Protein AF-A0A8D8QSN5-F1 (afdb_monomer_lite)

Structure (mmCIF, N/CA/C/O backbone):
data_AF-A0A8D8QSN5-F1
#
_entry.id   AF-A0A8D8QSN5-F1
#
loop_
_atom_site.group_PDB
_atom_site.id
_atom_site.type_symbol
_atom_site.label_atom_id
_atom_site.label_alt_id
_atom_site.label_comp_id
_atom_site.label_asym_id
_atom_site.label_entity_id
_atom_site.label_seq_id
_atom_site.pdbx_PDB_ins_code
_atom_site.Cartn_x
_atom_site.Cartn_y
_atom_site.Cartn_z
_atom_site.occupancy
_atom_site.B_iso_or_equiv
_atom_site.auth_seq_id
_atom_site.auth_comp_id
_atom_site.auth_asym_id
_atom_site.auth_atom_id
_atom_site.pdbx_PDB_model_num
ATOM 1 N N . PHE A 1 1 ? -29.481 0.792 16.961 1.00 46.22 1 PHE A N 1
ATOM 2 C CA . PHE A 1 1 ? -28.567 0.957 18.115 1.00 46.22 1 PHE A CA 1
ATOM 3 C C . PHE A 1 1 ? -29.242 1.660 19.301 1.00 46.22 1 PHE A C 1
ATOM 5 O O . PHE A 1 1 ? -29.186 1.136 20.403 1.00 46.22 1 PHE A O 1
ATOM 12 N N . LEU A 1 2 ? -29.967 2.770 19.092 1.00 39.56 2 LEU A N 1
ATOM 13 C CA . LEU A 1 2 ? -30.655 3.512 20.170 1.00 39.56 2 LEU A CA 1
ATOM 14 C C . LEU A 1 2 ? -31.895 2.819 20.779 1.00 39.56 2 LEU A C 1
ATOM 16 O O . LEU A 1 2 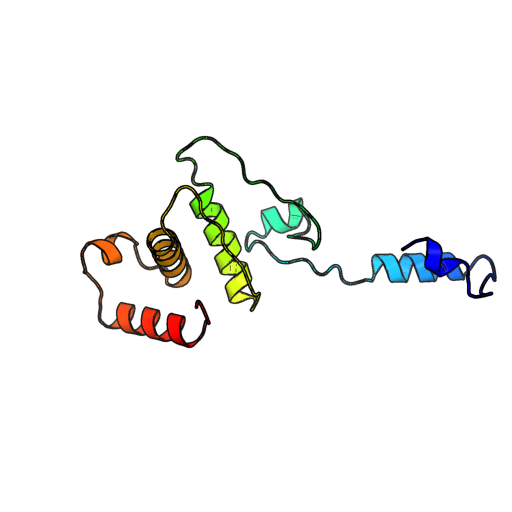? -32.282 3.139 21.898 1.00 39.56 2 LEU A O 1
ATOM 20 N N . GLN A 1 3 ? -32.510 1.850 20.092 1.00 43.72 3 GLN A N 1
ATOM 21 C CA . GLN A 1 3 ? -33.724 1.182 20.594 1.00 43.72 3 GLN A CA 1
ATOM 22 C C . GLN A 1 3 ? -33.460 0.105 21.665 1.00 43.72 3 GLN A C 1
ATOM 24 O O . GLN A 1 3 ? -34.351 -0.183 22.459 1.00 43.72 3 GLN A O 1
ATOM 29 N N . ASN A 1 4 ? -32.233 -0.419 21.775 1.00 37.31 4 ASN A N 1
ATOM 30 C CA . ASN A 1 4 ? -31.893 -1.461 22.759 1.00 37.31 4 ASN A CA 1
ATOM 31 C C . ASN A 1 4 ? -31.593 -0.917 24.168 1.00 37.31 4 ASN A C 1
ATOM 33 O O . ASN A 1 4 ? -31.439 -1.699 25.100 1.00 37.31 4 ASN A O 1
ATOM 37 N N . PHE A 1 5 ? -31.538 0.406 24.350 1.00 48.44 5 PHE A N 1
ATOM 38 C CA . PHE A 1 5 ? -31.253 1.025 25.650 1.00 48.44 5 PHE A CA 1
ATOM 39 C C . PHE A 1 5 ? -32.488 1.205 26.543 1.00 48.44 5 PHE A C 1
ATOM 41 O O . PHE A 1 5 ? -32.343 1.436 27.739 1.00 48.44 5 PHE A O 1
ATOM 48 N N . LYS A 1 6 ? -33.709 1.082 26.002 1.00 43.78 6 LYS A N 1
ATOM 49 C CA . LYS A 1 6 ? -34.943 1.336 26.768 1.00 43.78 6 LYS A CA 1
ATOM 50 C C . LYS A 1 6 ? -35.385 0.188 27.686 1.00 43.78 6 LYS A C 1
ATOM 52 O O . LYS A 1 6 ? -36.315 0.391 28.455 1.00 43.78 6 LYS A O 1
ATOM 57 N N . LYS A 1 7 ? -34.765 -1.000 27.619 1.00 44.72 7 LYS A N 1
ATOM 58 C CA . LYS A 1 7 ? -35.315 -2.207 28.269 1.00 44.72 7 LYS A CA 1
ATOM 59 C C . LYS A 1 7 ? -34.740 -2.564 29.645 1.00 44.72 7 LYS A C 1
ATOM 61 O O . LYS A 1 7 ? -35.302 -3.436 30.292 1.00 44.72 7 LYS A O 1
ATOM 66 N N . ASN A 1 8 ? -33.701 -1.881 30.130 1.00 39.81 8 ASN A N 1
ATOM 67 C CA . ASN A 1 8 ? -33.116 -2.183 31.441 1.00 39.81 8 ASN A CA 1
ATOM 68 C C . ASN A 1 8 ? -33.209 -0.974 32.382 1.00 39.81 8 ASN A C 1
ATOM 70 O O . ASN A 1 8 ? -32.608 0.071 32.136 1.00 39.81 8 ASN A O 1
ATOM 74 N N . ASN A 1 9 ? -33.965 -1.150 33.468 1.00 46.75 9 ASN A N 1
ATOM 75 C CA . ASN A 1 9 ? -34.159 -0.219 34.583 1.00 46.75 9 ASN A CA 1
ATOM 76 C C . ASN A 1 9 ? -32.845 0.070 35.342 1.00 46.75 9 ASN A C 1
ATOM 78 O O . ASN A 1 9 ? -32.641 -0.411 36.452 1.00 46.75 9 ASN A O 1
ATOM 82 N N . VAL A 1 10 ? -31.950 0.871 34.760 1.00 51.53 10 VAL A N 1
ATOM 83 C CA . VAL A 1 10 ? -30.691 1.310 35.393 1.00 51.53 10 VAL A CA 1
ATOM 84 C C . VAL A 1 10 ? -30.572 2.834 35.293 1.00 51.53 10 VAL A C 1
ATOM 86 O O . VAL A 1 10 ? -29.683 3.373 34.641 1.00 51.53 10 VAL A O 1
ATOM 89 N N . PHE A 1 11 ? -31.503 3.561 35.914 1.00 49.00 11 PHE A N 1
ATOM 90 C CA . PHE A 1 11 ? -31.501 5.030 35.922 1.00 49.00 11 PHE A CA 1
ATOM 91 C C . PHE A 1 11 ? -31.309 5.594 37.338 1.00 49.00 11 PHE A C 1
ATOM 93 O O . PHE A 1 11 ? -32.228 6.162 37.917 1.00 49.00 11 PHE A O 1
ATOM 100 N N . ASN A 1 12 ? -30.078 5.500 37.859 1.00 52.06 12 ASN A N 1
ATOM 101 C CA . ASN A 1 12 ? -29.576 6.386 38.920 1.00 52.06 12 ASN A CA 1
ATOM 102 C C . ASN A 1 12 ? -28.665 7.465 38.296 1.00 52.06 12 ASN A C 1
ATOM 104 O O . ASN A 1 12 ? -27.786 7.178 37.485 1.00 52.06 12 ASN A O 1
ATOM 108 N N . LYS A 1 13 ? -28.950 8.737 38.602 1.00 58.75 13 LYS A N 1
ATOM 109 C CA . LYS A 1 13 ? -29.075 9.797 37.579 1.00 58.75 13 LYS A CA 1
ATOM 110 C C . LYS A 1 13 ? -27.893 10.778 37.407 1.00 58.75 13 LYS A C 1
ATOM 112 O O . LYS A 1 13 ? -28.074 11.756 36.691 1.00 58.75 13 LYS A O 1
ATOM 117 N N . LYS A 1 14 ? -26.694 10.574 37.984 1.00 52.44 14 LYS A N 1
ATOM 118 C CA . LYS A 1 14 ? -25.542 11.497 37.755 1.00 52.44 14 LYS A CA 1
ATOM 119 C C . LYS A 1 14 ? -24.156 10.855 37.580 1.00 52.44 14 LYS A C 1
ATOM 121 O O . LYS A 1 14 ? -23.423 11.315 36.710 1.00 52.44 14 LYS A O 1
ATOM 126 N N . GLN A 1 15 ? -23.799 9.797 38.316 1.00 52.91 15 GLN A N 1
ATOM 127 C CA . GLN A 1 15 ? -22.494 9.125 38.136 1.00 52.91 15 GLN A CA 1
ATOM 128 C C . GLN A 1 15 ? -22.376 8.409 36.775 1.00 52.91 15 GLN A C 1
ATOM 130 O O . GLN A 1 15 ? -21.341 8.469 36.120 1.00 52.91 15 GLN A O 1
ATOM 135 N N . ASN A 1 16 ? -23.474 7.813 36.303 1.00 66.19 16 ASN A N 1
ATOM 136 C CA . ASN A 1 16 ? -23.466 6.875 35.178 1.00 66.19 16 ASN A CA 1
ATOM 137 C C . ASN A 1 16 ? -23.118 7.522 33.820 1.00 66.19 16 ASN A C 1
ATOM 139 O O . ASN A 1 16 ? -22.567 6.867 32.945 1.00 66.19 16 ASN A O 1
ATOM 143 N N . TYR A 1 17 ? -23.386 8.821 33.631 1.00 72.31 17 TYR A N 1
ATOM 144 C CA . TYR A 1 17 ? -23.061 9.501 32.370 1.00 72.31 17 TYR A CA 1
ATOM 145 C C . TYR A 1 17 ? -21.560 9.695 32.179 1.00 72.31 17 TYR A C 1
ATOM 147 O O . TYR A 1 17 ? -21.089 9.576 31.054 1.00 72.31 17 TYR A O 1
ATOM 155 N N . LYS A 1 18 ? -20.803 9.965 33.254 1.00 75.31 18 LYS A N 1
ATOM 156 C CA . LYS A 1 18 ? -19.340 10.062 33.166 1.00 75.31 18 LYS A CA 1
ATOM 157 C C . LYS A 1 18 ? -18.733 8.712 32.831 1.00 75.31 18 LYS A C 1
ATOM 159 O O . LYS A 1 18 ? -17.885 8.664 31.955 1.00 75.31 18 LYS A O 1
ATOM 164 N N . ASP A 1 19 ? -19.218 7.638 33.442 1.00 73.31 19 ASP A N 1
ATOM 165 C CA . ASP A 1 19 ? -18.723 6.288 33.169 1.00 73.31 19 ASP A CA 1
ATOM 166 C C . ASP A 1 19 ? -19.116 5.813 31.767 1.00 73.31 19 ASP A C 1
ATOM 168 O O . ASP A 1 19 ? -18.300 5.217 31.071 1.00 73.31 19 ASP A O 1
ATOM 172 N N . LEU A 1 20 ? -20.328 6.134 31.300 1.00 72.88 20 LEU A N 1
ATOM 173 C CA . LEU A 1 20 ? -20.752 5.898 29.918 1.00 72.88 20 LEU A CA 1
ATOM 174 C C . LEU A 1 20 ? -19.899 6.684 28.929 1.00 72.88 20 LEU A C 1
ATOM 176 O O . LEU A 1 20 ? -19.375 6.087 27.995 1.00 72.88 20 LEU A O 1
ATOM 180 N N . LEU A 1 21 ? -19.728 7.993 29.135 1.00 77.12 21 LEU A N 1
ATOM 181 C CA . LEU A 1 21 ? -18.880 8.831 28.288 1.00 77.12 21 LEU A CA 1
ATOM 182 C C . LEU A 1 21 ? -17.444 8.321 28.303 1.00 77.12 21 LEU A C 1
ATOM 184 O O . LEU A 1 21 ? -16.861 8.138 27.245 1.00 77.12 21 LEU A O 1
ATOM 188 N N . PHE A 1 22 ? -16.899 8.004 29.475 1.00 76.25 22 PHE A N 1
ATOM 189 C CA . PHE A 1 22 ? -15.565 7.442 29.611 1.00 76.25 22 PHE A CA 1
ATOM 190 C C . PHE A 1 22 ? -15.455 6.125 28.850 1.00 76.25 22 PHE A C 1
ATOM 192 O O . PHE A 1 22 ? -14.505 5.956 28.103 1.00 76.25 22 PHE A O 1
ATOM 199 N N . LYS A 1 23 ? -16.445 5.231 28.930 1.00 70.88 23 LYS A N 1
ATOM 200 C CA . LYS A 1 23 ? -16.485 3.965 28.180 1.00 70.88 23 LYS A CA 1
ATOM 201 C C . LYS A 1 23 ? -16.666 4.164 26.672 1.00 70.88 23 LYS A C 1
ATOM 203 O O . LYS A 1 23 ? -16.163 3.356 25.901 1.00 70.88 23 LYS A O 1
ATOM 208 N N . PHE A 1 24 ? -17.361 5.217 26.247 1.00 71.75 24 PHE A N 1
ATOM 209 C CA . PHE A 1 24 ? -17.459 5.618 24.842 1.00 71.75 24 PHE A CA 1
ATOM 210 C C . PHE A 1 24 ? -16.131 6.192 24.325 1.00 71.75 24 PHE A C 1
ATOM 212 O O . PHE A 1 24 ? -15.705 5.810 23.245 1.00 71.75 24 PHE A O 1
ATOM 219 N N . PHE A 1 25 ? -15.443 7.030 25.106 1.00 68.69 25 PHE A N 1
ATOM 220 C CA . PHE A 1 25 ? -14.148 7.622 24.741 1.00 68.69 25 PHE A CA 1
ATOM 221 C C . PHE A 1 25 ? -12.960 6.658 24.901 1.00 68.69 25 PHE A C 1
ATOM 223 O O . PHE A 1 25 ? -11.953 6.809 24.220 1.00 68.69 25 PHE A O 1
ATOM 230 N N . THR A 1 26 ? -13.057 5.664 25.788 1.00 64.44 26 THR A N 1
ATOM 231 C CA . THR A 1 26 ? -12.026 4.626 25.992 1.00 64.44 26 THR A CA 1
ATOM 232 C C . THR A 1 26 ? -12.267 3.364 25.182 1.00 64.44 26 THR A C 1
ATOM 234 O O . THR A 1 26 ? -11.423 2.463 25.207 1.00 64.44 26 THR A O 1
ATOM 237 N N . GLN A 1 27 ? -13.368 3.278 24.425 1.00 61.78 27 GLN A N 1
ATOM 238 C CA . GLN A 1 27 ? -13.429 2.307 23.342 1.00 61.78 27 GLN A CA 1
ATOM 239 C C . GLN A 1 27 ? -12.246 2.604 22.429 1.00 61.78 27 GLN A C 1
ATOM 241 O O . GLN A 1 27 ? -12.218 3.629 21.760 1.00 61.78 27 GLN A O 1
ATOM 246 N N . LYS A 1 28 ? -11.248 1.713 22.451 1.00 56.38 28 LYS A N 1
ATOM 247 C CA . LYS A 1 28 ? -10.175 1.690 21.463 1.00 56.38 28 LYS A CA 1
ATOM 248 C C . LYS A 1 28 ? -10.854 1.707 20.104 1.00 56.38 28 LYS A C 1
ATOM 250 O O . LYS A 1 28 ? -11.404 0.689 19.678 1.00 56.38 28 LYS A O 1
ATOM 255 N N . GLU A 1 29 ? -10.864 2.865 19.458 1.00 61.28 29 GLU A N 1
ATOM 256 C CA . GLU A 1 29 ? -11.294 2.938 18.080 1.00 61.28 29 GLU A CA 1
ATOM 257 C C . GLU A 1 29 ? -10.379 1.999 17.303 1.00 61.28 29 GLU A C 1
ATOM 259 O O . GLU A 1 29 ? -9.153 2.106 17.344 1.00 61.28 29 GLU A O 1
ATOM 264 N N . ASN A 1 30 ? -10.974 1.000 16.657 1.00 73.75 30 ASN A N 1
ATOM 265 C CA . ASN A 1 30 ? -10.235 0.129 15.763 1.00 73.75 30 ASN A CA 1
ATOM 266 C C . ASN A 1 30 ? -9.947 0.936 14.493 1.00 73.75 30 ASN A C 1
ATOM 268 O O . ASN A 1 30 ? -10.731 0.894 13.542 1.00 73.75 30 ASN A O 1
ATOM 272 N N . PHE A 1 31 ? -8.856 1.700 14.513 1.00 86.19 31 PHE A N 1
ATOM 273 C CA . PHE A 1 31 ? -8.304 2.384 13.350 1.00 86.19 31 PHE A CA 1
ATOM 274 C C . PHE A 1 31 ? -7.125 1.595 12.777 1.00 86.19 31 PHE A C 1
ATOM 276 O O . PHE A 1 31 ? -6.490 0.785 13.460 1.00 86.19 31 PHE A O 1
ATOM 283 N N . PHE A 1 32 ? -6.842 1.817 11.499 1.00 91.38 32 PHE A N 1
ATOM 284 C CA . PHE A 1 32 ? -5.659 1.282 10.841 1.00 91.38 32 PHE A CA 1
ATOM 285 C C . PHE A 1 32 ? -4.723 2.411 10.435 1.00 91.38 32 PHE A C 1
ATOM 287 O O . PHE A 1 32 ? -5.170 3.446 9.951 1.00 91.38 32 PHE A O 1
ATOM 294 N N . ASN A 1 33 ? -3.421 2.203 10.590 1.00 92.44 33 ASN A N 1
ATOM 295 C CA . ASN A 1 33 ? -2.442 3.205 10.189 1.00 92.44 33 ASN A CA 1
ATOM 296 C C . ASN A 1 33 ? -2.268 3.192 8.670 1.00 92.44 33 ASN A C 1
ATOM 298 O O . ASN A 1 33 ? -2.198 2.132 8.044 1.00 92.44 33 ASN A O 1
ATOM 302 N N . THR A 1 34 ? -2.149 4.378 8.083 1.00 93.06 34 THR A N 1
ATOM 303 C CA . THR A 1 34 ? -1.841 4.564 6.660 1.00 93.06 34 THR A CA 1
ATOM 304 C C . THR A 1 34 ? -0.384 4.240 6.339 1.00 93.06 34 THR A C 1
ATOM 306 O O . THR A 1 34 ? -0.057 3.979 5.183 1.00 93.06 34 THR A O 1
ATOM 309 N N . GLY A 1 35 ? 0.485 4.260 7.358 1.00 92.06 35 GLY A N 1
ATOM 310 C CA . GLY A 1 35 ? 1.944 4.196 7.237 1.00 92.06 35 GLY A CA 1
ATOM 311 C C . GLY A 1 35 ? 2.593 5.553 6.962 1.00 92.06 35 GLY A C 1
ATOM 312 O O . GLY A 1 35 ? 3.813 5.642 6.863 1.00 92.06 35 GLY A O 1
ATOM 313 N N . TYR A 1 36 ? 1.795 6.622 6.904 1.00 94.62 36 TYR A N 1
ATOM 314 C CA . TYR A 1 36 ? 2.263 8.000 6.852 1.00 94.62 36 TYR A CA 1
ATOM 315 C C . TYR A 1 36 ? 1.893 8.688 8.163 1.00 94.62 36 TYR A C 1
ATOM 317 O O . TYR A 1 36 ? 0.762 9.127 8.343 1.00 94.62 36 TYR A O 1
ATOM 325 N N . LYS A 1 37 ? 2.857 8.824 9.082 1.00 93.88 37 LYS A N 1
ATOM 326 C CA . LYS A 1 37 ? 2.615 9.385 10.425 1.00 93.88 37 LYS A CA 1
ATOM 327 C C . LYS A 1 37 ? 1.949 10.765 10.390 1.00 93.88 37 LYS A C 1
ATOM 329 O O . LYS A 1 37 ? 1.078 11.054 11.200 1.00 93.88 37 LYS A O 1
ATOM 334 N N . THR A 1 38 ? 2.352 11.617 9.449 1.00 96.12 38 THR A N 1
ATOM 335 C CA . THR A 1 38 ? 1.750 12.944 9.268 1.00 96.12 38 THR A CA 1
ATOM 336 C C . THR A 1 38 ? 0.286 12.856 8.853 1.00 96.12 38 THR A C 1
ATOM 338 O O . THR A 1 38 ? -0.536 13.578 9.404 1.00 96.12 38 THR A O 1
ATOM 341 N N . LEU A 1 39 ? -0.054 11.945 7.940 1.00 94.31 39 LEU A N 1
ATOM 342 C CA . LEU A 1 39 ? -1.432 11.719 7.521 1.00 94.31 39 LEU A CA 1
ATOM 343 C C . LEU A 1 39 ? -2.258 11.119 8.657 1.00 94.31 39 LEU A C 1
ATOM 345 O O . LEU A 1 39 ? -3.327 11.635 8.950 1.00 94.31 39 LEU A O 1
ATOM 349 N N . ASP A 1 40 ? -1.741 10.095 9.338 1.00 93.38 40 ASP A N 1
ATOM 350 C CA . ASP A 1 40 ? -2.410 9.454 10.475 1.00 93.38 40 ASP A CA 1
ATOM 351 C C . ASP A 1 40 ? -2.730 10.457 11.588 1.00 93.38 40 ASP A C 1
ATOM 353 O O . ASP A 1 40 ? -3.806 10.391 12.172 1.00 93.38 40 ASP A O 1
ATOM 357 N N . ASN A 1 41 ? -1.852 11.432 11.834 1.00 92.44 41 ASN A N 1
ATOM 358 C CA . ASN A 1 41 ? -2.110 12.507 12.792 1.00 92.44 41 ASN A CA 1
ATOM 359 C C . ASN A 1 41 ? -3.207 13.477 12.330 1.00 92.44 41 ASN A C 1
ATOM 361 O O . ASN A 1 41 ? -3.913 14.030 13.167 1.00 92.44 41 ASN A O 1
ATOM 365 N N . LEU A 1 42 ? -3.332 13.707 11.019 1.00 93.69 42 LEU A N 1
ATOM 366 C CA . LEU A 1 42 ? -4.336 14.609 10.449 1.00 93.69 42 LEU A CA 1
ATOM 367 C C . LEU A 1 42 ? -5.728 13.974 10.386 1.00 93.69 42 LEU A C 1
ATOM 369 O O . LEU A 1 42 ? -6.713 14.679 10.571 1.00 93.69 42 LEU A O 1
ATOM 373 N N . ILE A 1 43 ? -5.812 12.671 10.097 1.00 91.44 43 ILE A N 1
ATOM 374 C CA . ILE A 1 43 ? -7.091 11.965 9.893 1.00 91.44 43 ILE A CA 1
ATOM 375 C C . ILE A 1 43 ? -7.446 10.988 11.021 1.00 91.44 43 ILE A C 1
ATOM 377 O O . ILE A 1 43 ? -8.468 10.316 10.934 1.00 91.44 43 ILE A O 1
ATOM 381 N N . ASN A 1 44 ? -6.600 10.879 12.049 1.00 90.00 44 ASN A N 1
ATOM 382 C CA . ASN A 1 44 ? -6.702 9.891 13.130 1.00 90.00 44 ASN A CA 1
ATOM 383 C C . ASN A 1 44 ? -6.701 8.432 12.627 1.00 90.00 44 ASN A C 1
ATOM 385 O O . ASN A 1 44 ? -7.350 7.549 13.188 1.00 90.00 44 ASN A O 1
ATOM 389 N N . GLY A 1 45 ? -5.934 8.181 11.564 1.00 91.31 45 GLY A N 1
ATOM 390 C CA . GLY A 1 45 ? -5.872 6.894 10.877 1.00 91.31 45 GLY A CA 1
ATOM 391 C C . GLY A 1 45 ? -7.148 6.532 10.104 1.00 91.31 45 GLY A C 1
ATOM 392 O O . GLY A 1 45 ? -8.073 7.318 9.913 1.00 91.31 45 GLY A O 1
ATOM 393 N N . LEU A 1 46 ? -7.191 5.301 9.607 1.00 92.62 46 LEU A N 1
ATOM 394 C CA . LEU A 1 46 ? -8.306 4.754 8.840 1.00 92.62 46 LEU A CA 1
ATOM 395 C C . LEU A 1 46 ? -9.320 4.114 9.794 1.00 92.62 46 LEU A C 1
ATOM 397 O O . LEU A 1 46 ? -9.163 2.957 10.190 1.00 92.62 46 LEU A O 1
ATOM 401 N N . GLN A 1 47 ? -10.359 4.853 10.176 1.00 90.06 47 GLN A N 1
ATOM 402 C CA . GLN A 1 47 ? -11.397 4.335 11.071 1.00 90.06 47 GLN A CA 1
ATOM 403 C C . GLN A 1 47 ? -12.387 3.412 10.341 1.00 90.06 47 GLN A C 1
ATOM 405 O O . GLN A 1 47 ? -12.743 3.606 9.174 1.00 90.06 47 GLN A O 1
ATOM 410 N N . LYS A 1 48 ? -12.886 2.405 11.060 1.00 88.44 48 LYS A N 1
ATOM 411 C CA . LYS A 1 48 ? -13.893 1.471 10.547 1.00 88.44 48 LYS A CA 1
ATOM 412 C C . LYS A 1 48 ? -15.230 2.180 10.286 1.00 88.44 48 LYS A C 1
ATOM 414 O O . LYS A 1 48 ? -15.780 2.808 11.179 1.00 88.44 48 LYS A O 1
ATOM 419 N N . GLY A 1 49 ? -15.794 1.977 9.094 1.00 88.62 49 GLY A N 1
ATOM 420 C CA . GLY A 1 49 ? -17.096 2.530 8.691 1.00 88.62 49 GLY A CA 1
ATOM 421 C C . GLY A 1 49 ? -17.005 3.802 7.845 1.00 88.62 49 GLY A C 1
ATOM 422 O O . GLY A 1 49 ? -17.997 4.172 7.224 1.00 88.62 49 GLY A O 1
ATOM 423 N N . ASN A 1 50 ? -15.823 4.418 7.753 1.00 89.50 50 ASN A N 1
ATOM 424 C CA . ASN A 1 50 ? -15.609 5.585 6.906 1.00 89.50 50 ASN A CA 1
ATOM 425 C C . ASN A 1 50 ? -15.418 5.197 5.435 1.00 89.50 50 ASN A C 1
ATOM 427 O O . ASN A 1 50 ? -14.732 4.225 5.111 1.00 89.50 50 ASN A O 1
ATOM 431 N N . LEU A 1 51 ? -15.983 6.014 4.544 1.00 93.88 51 LEU A N 1
ATOM 432 C CA . LEU A 1 51 ? -15.668 6.007 3.119 1.00 93.88 51 LEU A CA 1
ATOM 433 C C . LEU A 1 51 ? -14.569 7.038 2.857 1.00 93.88 51 LEU A C 1
ATOM 435 O O . LEU A 1 51 ? -14.775 8.232 3.054 1.00 93.88 51 LEU A O 1
ATOM 439 N N . ILE A 1 52 ? -13.411 6.573 2.395 1.00 92.38 52 ILE A N 1
ATOM 440 C CA . ILE A 1 52 ? -12.260 7.426 2.093 1.00 92.38 52 ILE A CA 1
ATOM 441 C C . ILE A 1 52 ? -12.086 7.481 0.579 1.00 92.38 52 ILE A C 1
ATOM 443 O O . ILE A 1 52 ? -11.964 6.446 -0.075 1.00 92.38 52 ILE A O 1
ATOM 447 N N . ILE A 1 53 ? -12.079 8.694 0.026 1.00 95.31 53 ILE A N 1
ATOM 448 C CA . ILE A 1 53 ? -11.991 8.935 -1.417 1.00 95.31 53 ILE A CA 1
ATOM 449 C C . ILE A 1 53 ? -10.633 9.556 -1.739 1.00 95.31 53 ILE A C 1
ATOM 451 O O . ILE A 1 53 ? -10.289 10.619 -1.230 1.00 95.31 53 ILE A O 1
ATOM 455 N N . ILE A 1 54 ? -9.875 8.906 -2.624 1.00 94.25 54 ILE A N 1
ATOM 456 C CA . ILE A 1 54 ? -8.600 9.417 -3.143 1.00 94.25 54 ILE A CA 1
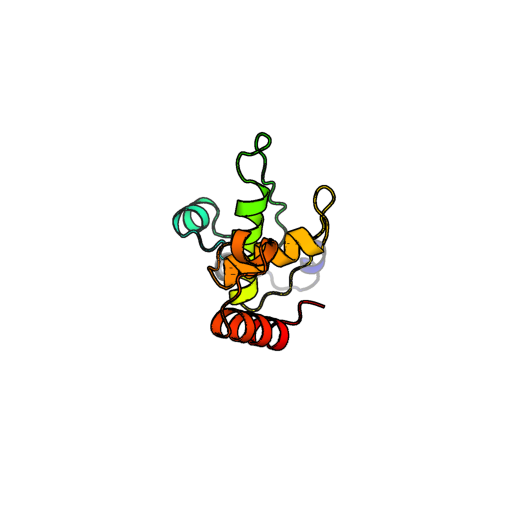ATOM 457 C C . ILE A 1 54 ? -8.849 9.965 -4.549 1.00 94.25 54 ILE A C 1
ATOM 459 O O . ILE A 1 54 ? -8.998 9.208 -5.509 1.00 94.25 54 ILE A O 1
ATOM 463 N N . ALA A 1 55 ? -8.892 11.291 -4.673 1.00 95.06 55 ALA A N 1
ATOM 464 C CA . ALA A 1 55 ? -9.145 11.995 -5.928 1.00 95.06 55 ALA A CA 1
ATOM 465 C C . ALA A 1 55 ? -7.913 12.780 -6.408 1.00 95.06 55 ALA A C 1
ATOM 467 O O . ALA A 1 55 ? -6.993 13.071 -5.649 1.00 95.06 55 ALA A O 1
ATOM 468 N N . GLY A 1 56 ? -7.878 13.108 -7.699 1.00 94.56 56 GLY A N 1
ATOM 469 C CA . GLY A 1 56 ? -6.756 13.797 -8.341 1.00 94.56 56 GLY A CA 1
ATOM 470 C C . GLY A 1 56 ? -6.748 13.590 -9.856 1.00 94.56 56 GLY A C 1
ATOM 471 O O . GLY A 1 56 ? -7.397 12.677 -10.373 1.00 94.56 56 GLY A O 1
ATOM 472 N N . ARG A 1 57 ? -5.991 14.409 -10.591 1.00 95.50 57 ARG A N 1
ATOM 473 C CA . ARG A 1 57 ? -5.869 14.297 -12.058 1.00 95.50 57 ARG A CA 1
ATOM 474 C C . ARG A 1 57 ? -5.188 12.982 -12.479 1.00 95.50 57 ARG A C 1
ATOM 476 O O . ARG A 1 57 ? -4.532 12.338 -11.644 1.00 95.50 57 ARG A O 1
ATOM 483 N N . PRO A 1 58 ? -5.356 12.527 -13.735 1.00 92.38 58 PRO A N 1
ATOM 484 C CA . PRO A 1 58 ? -4.563 11.428 -14.284 1.00 92.38 58 PRO A CA 1
ATOM 485 C C . PRO A 1 58 ? -3.062 11.640 -14.037 1.00 92.38 58 PRO A C 1
ATOM 487 O O . PRO A 1 58 ? -2.599 12.773 -13.928 1.00 92.38 58 PRO A O 1
ATOM 490 N N . SER A 1 59 ? -2.319 10.545 -13.880 1.00 90.69 59 SER A N 1
ATOM 491 C CA . SER A 1 59 ? -0.854 10.544 -13.704 1.00 90.69 59 SER A CA 1
ATOM 492 C C . SER A 1 59 ? -0.283 11.146 -12.406 1.00 90.69 59 SER A C 1
ATOM 494 O O . SER A 1 59 ? 0.911 11.020 -12.176 1.00 90.69 59 SER A O 1
ATOM 496 N N . ILE A 1 60 ? -1.099 11.688 -11.492 1.00 94.62 60 ILE A N 1
ATOM 497 C CA . ILE A 1 60 ? -0.627 12.201 -10.179 1.00 94.62 60 ILE A CA 1
ATOM 498 C C . ILE A 1 60 ? -0.244 11.079 -9.188 1.00 94.62 60 ILE A C 1
ATOM 500 O O . ILE A 1 60 ? 0.353 11.329 -8.148 1.00 94.62 60 ILE A O 1
ATOM 504 N N . GLY A 1 61 ? -0.559 9.818 -9.507 1.00 93.56 61 GLY A N 1
ATOM 505 C CA . GLY A 1 61 ? -0.143 8.674 -8.687 1.00 93.56 61 GLY A CA 1
ATOM 506 C C . GLY A 1 61 ? -1.180 8.180 -7.676 1.00 93.56 61 GLY A C 1
ATOM 507 O O . GLY A 1 61 ? -0.818 7.464 -6.749 1.00 93.56 61 GLY A O 1
ATOM 508 N N . LYS A 1 62 ? -2.472 8.476 -7.873 1.00 96.00 62 LYS A N 1
ATOM 509 C CA . LYS A 1 62 ? -3.581 7.979 -7.028 1.00 96.00 62 LYS A CA 1
ATOM 510 C C . LYS A 1 62 ? -3.507 6.472 -6.753 1.00 96.00 62 LYS A C 1
ATOM 512 O O . LYS A 1 62 ? -3.603 6.038 -5.607 1.00 96.00 62 LYS A O 1
ATOM 517 N N . THR A 1 63 ? -3.288 5.674 -7.800 1.00 94.25 63 THR A N 1
ATOM 518 C CA . THR A 1 63 ? -3.167 4.214 -7.690 1.00 94.25 63 THR A CA 1
ATOM 519 C C . THR A 1 63 ? -1.913 3.814 -6.920 1.00 94.25 63 THR A C 1
ATOM 521 O O . THR A 1 63 ? -1.986 2.943 -6.064 1.00 94.25 63 THR A O 1
ATOM 524 N N . SER A 1 64 ? -0.773 4.474 -7.168 1.00 93.50 64 SER A N 1
ATOM 525 C CA . SER A 1 64 ? 0.472 4.217 -6.424 1.00 93.50 64 SER A CA 1
ATOM 526 C C . SER A 1 64 ? 0.291 4.495 -4.934 1.00 93.50 64 SER A C 1
ATOM 528 O O . SER A 1 64 ? 0.659 3.672 -4.103 1.00 93.50 64 SER A O 1
ATOM 530 N N . PHE A 1 65 ? -0.319 5.634 -4.603 1.00 95.25 65 PHE A N 1
ATOM 531 C CA . PHE A 1 65 ? -0.604 6.020 -3.228 1.00 95.25 65 PHE A CA 1
ATOM 532 C C . PHE A 1 65 ? -1.537 5.010 -2.548 1.00 95.25 65 PHE A C 1
ATOM 534 O O . PHE A 1 65 ? -1.225 4.517 -1.469 1.00 95.25 65 PHE A O 1
ATOM 541 N N . SER A 1 66 ? -2.616 4.608 -3.225 1.00 95.50 66 SER A N 1
ATOM 542 C CA . SER A 1 66 ? -3.551 3.596 -2.714 1.00 95.50 66 SER A CA 1
ATOM 543 C C . SER A 1 66 ? -2.864 2.252 -2.443 1.00 95.50 66 SER A C 1
ATOM 545 O O . SER A 1 66 ? -3.097 1.637 -1.405 1.00 95.50 66 SER A O 1
ATOM 547 N N . LEU A 1 67 ? -1.973 1.803 -3.335 1.00 95.25 67 LEU A N 1
ATOM 548 C CA . LEU A 1 67 ? -1.219 0.559 -3.145 1.00 95.25 67 LEU A CA 1
ATOM 549 C C . LEU A 1 67 ? -0.213 0.644 -1.987 1.00 95.25 67 LEU A C 1
ATOM 551 O O . LEU A 1 67 ? -0.026 -0.347 -1.285 1.00 95.25 67 LEU A O 1
ATOM 555 N N . ASN A 1 68 ? 0.383 1.811 -1.729 1.00 94.56 68 ASN A N 1
ATOM 556 C CA . ASN A 1 68 ? 1.229 2.016 -0.547 1.00 94.56 68 ASN A CA 1
ATOM 557 C C . ASN A 1 68 ? 0.433 1.919 0.759 1.00 94.56 68 ASN A C 1
ATOM 559 O O . ASN A 1 68 ? 0.889 1.270 1.699 1.00 94.56 68 ASN A O 1
ATOM 563 N N . LEU A 1 69 ? -0.772 2.494 0.814 1.00 95.06 69 LEU A N 1
ATOM 564 C CA . LEU A 1 69 ? -1.666 2.315 1.964 1.00 95.06 69 LEU A CA 1
ATOM 565 C C . LEU A 1 69 ? -1.967 0.828 2.191 1.00 95.06 69 LEU A C 1
ATOM 567 O O . LEU A 1 69 ? -1.861 0.322 3.307 1.00 95.06 69 LEU A O 1
ATOM 571 N N . ILE A 1 70 ? -2.277 0.110 1.108 1.00 94.56 70 ILE A N 1
ATOM 572 C CA . ILE A 1 70 ? -2.539 -1.332 1.130 1.00 94.56 70 ILE A CA 1
ATOM 573 C C . ILE A 1 70 ? -1.321 -2.117 1.637 1.00 94.56 70 ILE A C 1
ATOM 575 O O . ILE A 1 70 ? -1.509 -2.995 2.475 1.00 94.56 70 ILE A O 1
ATOM 579 N N . LYS A 1 71 ? -0.084 -1.794 1.218 1.00 93.31 71 LYS A N 1
ATOM 580 C CA . LYS A 1 71 ? 1.146 -2.417 1.759 1.00 93.31 71 LYS A CA 1
ATOM 581 C C . LYS A 1 71 ? 1.157 -2.366 3.286 1.00 93.31 71 LYS A C 1
ATOM 583 O O . LYS A 1 71 ? 1.352 -3.397 3.922 1.00 93.31 71 LYS A O 1
ATOM 588 N N . ASN A 1 72 ? 0.901 -1.203 3.881 1.00 93.00 72 ASN A N 1
ATOM 589 C CA . ASN A 1 72 ? 0.942 -1.046 5.339 1.00 93.00 72 ASN A CA 1
ATOM 590 C C . ASN A 1 72 ? -0.149 -1.859 6.052 1.00 93.00 72 ASN A C 1
ATOM 592 O O . ASN A 1 72 ? 0.094 -2.445 7.111 1.00 93.00 72 ASN A O 1
ATOM 596 N N . LEU A 1 73 ? -1.332 -1.965 5.444 1.00 92.25 73 LEU A N 1
ATOM 597 C CA . LEU A 1 73 ? -2.418 -2.809 5.943 1.00 92.25 73 LEU A CA 1
ATOM 598 C C . LEU A 1 73 ? -2.079 -4.308 5.858 1.00 92.25 73 LEU A C 1
ATOM 600 O O . LEU A 1 73 ? -2.356 -5.044 6.807 1.00 92.25 73 LEU A O 1
ATOM 604 N N . ILE A 1 74 ? -1.447 -4.751 4.765 1.00 90.69 74 ILE A N 1
ATOM 605 C CA . ILE A 1 74 ? -0.980 -6.137 4.587 1.00 90.69 74 ILE A CA 1
ATOM 606 C C . ILE A 1 74 ? 0.060 -6.485 5.651 1.00 90.69 74 ILE A C 1
ATOM 608 O O . ILE A 1 74 ? -0.093 -7.494 6.335 1.00 90.69 74 ILE A O 1
ATOM 612 N N . LEU A 1 75 ? 1.061 -5.621 5.849 1.00 88.38 75 LEU A N 1
ATOM 613 C CA . LEU A 1 75 ? 2.098 -5.797 6.875 1.00 88.38 75 LEU A CA 1
ATOM 614 C C . LEU A 1 75 ? 1.522 -5.806 8.303 1.00 88.38 75 LEU A C 1
ATOM 616 O O . LEU A 1 75 ? 2.127 -6.358 9.215 1.00 88.38 75 LEU A O 1
ATOM 620 N N . SER A 1 76 ? 0.329 -5.237 8.491 1.00 88.50 76 SER A N 1
ATOM 621 C CA . SER A 1 76 ? -0.429 -5.264 9.748 1.00 88.50 76 SER A CA 1
ATOM 622 C C . 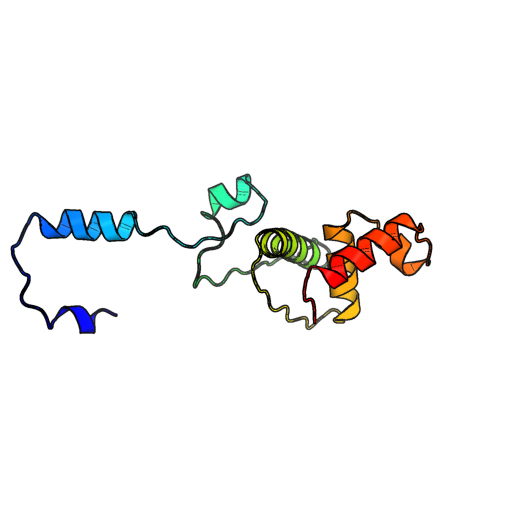SER A 1 76 ? -1.391 -6.463 9.857 1.00 88.50 76 SER A C 1
ATOM 624 O O . SER A 1 76 ? -2.335 -6.432 10.657 1.00 88.50 76 SER A O 1
ATOM 626 N N . ASN A 1 77 ? -1.197 -7.502 9.036 1.00 87.50 77 ASN A N 1
ATOM 627 C CA . ASN A 1 77 ? -2.013 -8.718 8.954 1.00 87.50 77 ASN A CA 1
ATOM 628 C C . ASN A 1 77 ? -3.514 -8.452 8.745 1.00 87.50 77 ASN A C 1
ATOM 630 O O . ASN A 1 77 ? -4.373 -9.139 9.310 1.00 87.50 77 ASN A O 1
ATOM 634 N N . LYS A 1 78 ? -3.866 -7.436 7.948 1.00 88.62 78 LYS A N 1
ATOM 635 C CA . LYS A 1 78 ? -5.262 -7.158 7.585 1.00 88.62 78 LYS A CA 1
ATOM 636 C C . LYS A 1 78 ? -5.627 -7.836 6.271 1.00 88.62 78 LYS A C 1
ATOM 638 O O . LYS A 1 78 ? -4.859 -7.833 5.315 1.00 88.62 78 LYS A O 1
ATOM 643 N N . LYS A 1 79 ? -6.837 -8.396 6.227 1.00 89.62 79 LYS A N 1
ATOM 644 C CA . LYS A 1 79 ? -7.436 -8.930 4.999 1.00 89.62 79 LYS A CA 1
ATOM 645 C C . LYS A 1 79 ? -7.989 -7.772 4.175 1.00 89.62 79 LYS A C 1
ATOM 647 O O . LYS A 1 79 ? -8.692 -6.920 4.716 1.00 89.62 79 LYS A O 1
ATOM 652 N N . ILE A 1 80 ? -7.670 -7.749 2.887 1.00 91.19 80 ILE A N 1
ATOM 653 C CA . ILE A 1 80 ? -7.993 -6.648 1.976 1.00 91.19 80 ILE A CA 1
ATOM 654 C C . ILE A 1 80 ? -8.583 -7.239 0.702 1.00 91.19 80 ILE A C 1
ATOM 656 O O . ILE A 1 80 ? -8.146 -8.290 0.241 1.00 91.19 80 ILE A O 1
ATOM 660 N N . ILE A 1 81 ? -9.559 -6.543 0.129 1.00 93.25 81 ILE A N 1
ATOM 661 C CA . ILE A 1 81 ? -10.108 -6.845 -1.190 1.00 93.25 81 ILE A CA 1
ATOM 662 C C . ILE A 1 81 ? -9.836 -5.636 -2.080 1.00 93.25 81 ILE A C 1
ATOM 664 O O . ILE A 1 81 ? -10.105 -4.503 -1.683 1.00 93.25 81 ILE A O 1
ATOM 668 N N . ILE A 1 82 ? -9.293 -5.879 -3.272 1.00 93.00 82 ILE A N 1
ATOM 669 C CA . ILE A 1 82 ? -8.993 -4.837 -4.255 1.00 93.00 82 ILE A CA 1
ATOM 670 C C . ILE A 1 82 ? -9.886 -5.049 -5.472 1.00 93.00 82 ILE A C 1
ATOM 672 O O . ILE A 1 82 ? -9.818 -6.089 -6.126 1.00 93.00 82 ILE A O 1
ATOM 676 N N . TYR A 1 83 ? -10.669 -4.027 -5.800 1.00 93.69 83 TYR A N 1
ATOM 677 C CA . TYR A 1 83 ? -11.383 -3.927 -7.066 1.00 93.69 83 TYR A CA 1
ATOM 678 C C . TYR A 1 83 ? -10.644 -2.947 -7.975 1.00 93.69 83 TYR A C 1
ATOM 680 O O . TYR A 1 83 ? -10.219 -1.880 -7.537 1.00 93.69 83 TYR A O 1
ATOM 688 N N . THR A 1 84 ? -10.475 -3.313 -9.242 1.00 93.12 84 THR A N 1
ATOM 689 C CA . THR A 1 84 ? -9.792 -2.493 -10.246 1.00 93.12 84 THR A CA 1
ATOM 690 C C . THR A 1 84 ? -10.602 -2.496 -11.533 1.00 93.12 84 THR A C 1
ATOM 692 O O . THR A 1 84 ? -11.032 -3.555 -11.984 1.00 93.12 84 THR A O 1
ATOM 695 N N . LEU A 1 85 ? -10.824 -1.307 -12.096 1.00 93.12 85 LEU A N 1
ATOM 696 C CA . LEU A 1 85 ? -11.576 -1.110 -13.343 1.00 93.12 85 LEU A CA 1
ATOM 697 C C . LEU A 1 85 ? -10.691 -0.611 -14.493 1.00 93.12 85 LEU A C 1
ATOM 699 O O . LEU A 1 85 ? -11.047 -0.767 -15.652 1.00 93.12 85 LEU A O 1
ATOM 703 N N . GLU A 1 86 ? -9.542 -0.015 -14.175 1.00 91.62 86 GLU A N 1
ATOM 704 C CA . GLU A 1 86 ? -8.644 0.607 -15.155 1.00 91.62 86 GLU A CA 1
ATOM 705 C C . GLU A 1 86 ? -7.440 -0.286 -15.476 1.00 91.62 86 GLU A C 1
ATOM 707 O O . GLU A 1 86 ? -6.979 -0.350 -16.611 1.00 91.62 86 GLU A O 1
ATOM 712 N N . MET A 1 87 ? -6.933 -1.006 -14.472 1.00 92.06 87 MET A N 1
ATOM 713 C CA . MET A 1 87 ? -5.756 -1.862 -14.604 1.00 92.06 87 MET A CA 1
ATOM 714 C C . MET A 1 87 ? -6.130 -3.327 -14.428 1.00 92.06 87 MET A C 1
ATOM 716 O O . MET A 1 87 ? -6.987 -3.673 -13.613 1.00 92.06 87 MET A O 1
ATOM 720 N N . THR A 1 88 ? -5.437 -4.207 -15.144 1.00 93.56 88 THR A N 1
ATOM 721 C CA . THR A 1 88 ? -5.616 -5.653 -14.972 1.00 93.56 88 THR A CA 1
ATOM 722 C C . THR A 1 88 ? -5.158 -6.102 -13.579 1.00 93.56 88 THR A C 1
ATOM 724 O O . THR A 1 88 ? -4.281 -5.492 -12.957 1.00 93.56 88 THR A O 1
ATOM 727 N N . ARG A 1 89 ? -5.714 -7.219 -13.090 1.00 90.81 89 ARG A N 1
ATOM 728 C CA . ARG A 1 89 ? -5.347 -7.802 -11.784 1.00 90.81 89 ARG A CA 1
ATOM 729 C C . ARG A 1 89 ? -3.843 -8.084 -11.684 1.00 90.81 89 ARG A C 1
ATOM 731 O O . ARG A 1 89 ? -3.235 -7.783 -10.663 1.00 90.81 89 ARG A O 1
ATOM 738 N N . ILE A 1 90 ? -3.243 -8.582 -12.767 1.00 88.75 90 ILE A N 1
ATOM 739 C CA . ILE A 1 90 ? -1.806 -8.886 -12.855 1.00 88.75 90 ILE A CA 1
ATOM 740 C C . ILE A 1 90 ? -0.965 -7.611 -12.725 1.00 88.75 90 ILE A C 1
ATOM 742 O O . ILE A 1 90 ? 0.005 -7.589 -11.972 1.00 88.75 90 ILE A O 1
ATOM 746 N N . GLN A 1 91 ? -1.350 -6.519 -13.392 1.00 90.56 91 GLN A N 1
ATOM 747 C CA . GLN A 1 91 ? -0.624 -5.249 -13.290 1.00 90.56 91 GLN A CA 1
ATOM 748 C C . GLN A 1 91 ? -0.665 -4.668 -11.870 1.00 90.56 91 GLN A C 1
ATOM 750 O O . GLN A 1 91 ? 0.345 -4.149 -11.395 1.00 90.56 91 GLN A O 1
ATOM 755 N N . ILE A 1 92 ? -1.811 -4.751 -11.188 1.00 93.00 92 ILE A N 1
ATOM 756 C CA . ILE A 1 92 ? -1.935 -4.322 -9.788 1.00 93.00 92 ILE A CA 1
ATOM 757 C C . ILE A 1 92 ? -1.081 -5.200 -8.868 1.00 93.00 92 ILE A C 1
ATOM 759 O O . ILE A 1 92 ? -0.349 -4.671 -8.034 1.00 93.00 92 ILE A O 1
ATOM 763 N N . PHE A 1 93 ? -1.132 -6.520 -9.051 1.00 89.56 93 PHE A N 1
ATOM 764 C CA . PHE A 1 93 ? -0.354 -7.474 -8.266 1.00 89.56 93 PHE A CA 1
ATOM 765 C C . PHE A 1 93 ? 1.155 -7.241 -8.394 1.00 89.56 93 PHE A C 1
ATOM 767 O O . PHE A 1 93 ? 1.840 -7.130 -7.381 1.00 89.56 93 PHE A O 1
ATOM 774 N N . LEU A 1 94 ? 1.663 -7.071 -9.621 1.00 88.44 94 LEU A N 1
ATOM 775 C CA . LEU A 1 94 ? 3.077 -6.773 -9.858 1.00 88.44 94 LEU A CA 1
ATOM 776 C C . LEU A 1 94 ? 3.505 -5.483 -9.160 1.00 88.44 94 LEU A C 1
ATOM 778 O O . LEU A 1 94 ? 4.507 -5.481 -8.454 1.00 88.44 94 LEU A O 1
ATOM 782 N N . ARG A 1 95 ? 2.718 -4.405 -9.282 1.00 91.62 95 ARG A N 1
ATOM 783 C CA . ARG A 1 95 ? 3.004 -3.137 -8.589 1.00 91.62 95 ARG A CA 1
ATOM 784 C C . ARG A 1 95 ? 3.042 -3.307 -7.076 1.00 91.62 95 ARG A C 1
ATOM 786 O O . ARG A 1 95 ? 3.923 -2.751 -6.430 1.00 91.62 95 ARG A O 1
ATOM 793 N N . LEU A 1 96 ? 2.098 -4.060 -6.518 1.00 91.94 96 LEU A N 1
ATOM 794 C CA . LEU A 1 96 ? 2.035 -4.314 -5.084 1.00 91.94 96 LEU A CA 1
ATOM 795 C C . LEU A 1 96 ? 3.259 -5.106 -4.602 1.00 91.94 96 LEU A C 1
ATOM 797 O O . LEU A 1 96 ? 3.870 -4.719 -3.611 1.00 91.94 96 LEU A O 1
ATOM 801 N N . ILE A 1 97 ? 3.667 -6.153 -5.325 1.00 89.62 97 ILE A N 1
ATOM 802 C CA . ILE A 1 97 ? 4.889 -6.909 -5.014 1.00 89.62 97 ILE A CA 1
ATOM 803 C C . ILE A 1 97 ? 6.125 -6.018 -5.110 1.00 89.62 97 ILE A C 1
ATOM 805 O O . ILE A 1 97 ? 6.933 -6.024 -4.185 1.00 89.62 97 ILE A O 1
ATOM 809 N N . SER A 1 98 ? 6.263 -5.226 -6.178 1.00 89.88 98 SER A N 1
ATOM 810 C CA . SER A 1 98 ? 7.373 -4.276 -6.327 1.00 89.88 98 SER A CA 1
ATOM 811 C C . SER A 1 98 ? 7.456 -3.317 -5.134 1.00 89.88 98 SER A C 1
ATOM 813 O O . SER A 1 98 ? 8.540 -3.076 -4.614 1.00 89.88 98 SER A O 1
ATOM 815 N N . ILE A 1 99 ? 6.312 -2.823 -4.649 1.00 91.69 99 ILE A N 1
ATOM 816 C CA . ILE A 1 99 ? 6.214 -1.925 -3.487 1.00 91.69 99 ILE A CA 1
ATOM 817 C C . ILE A 1 99 ? 6.597 -2.625 -2.170 1.00 91.69 99 ILE A C 1
ATOM 819 O O . ILE A 1 99 ? 7.237 -2.015 -1.309 1.00 91.69 99 ILE A O 1
ATOM 823 N N . ILE A 1 100 ? 6.199 -3.886 -1.974 1.00 90.31 100 ILE A N 1
ATOM 824 C CA . ILE A 1 100 ? 6.518 -4.616 -0.737 1.00 90.31 100 ILE A CA 1
ATOM 825 C C . ILE A 1 100 ? 7.986 -5.057 -0.718 1.00 90.31 100 ILE A C 1
ATOM 827 O O . ILE A 1 100 ? 8.626 -4.954 0.323 1.00 90.31 100 ILE A O 1
ATOM 831 N N . LEU A 1 101 ? 8.514 -5.523 -1.851 1.00 88.12 101 LEU A N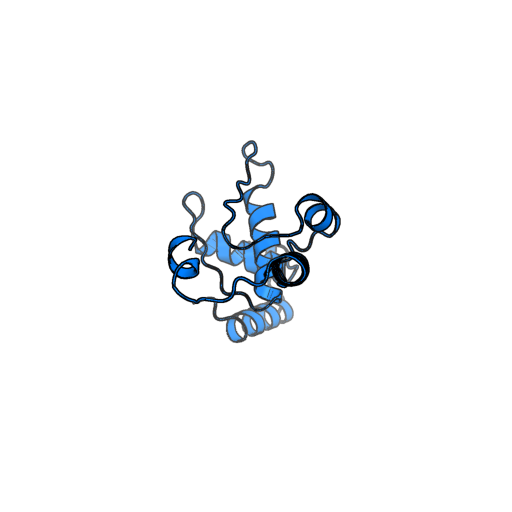 1
ATOM 832 C CA . LEU A 1 101 ? 9.887 -6.025 -1.968 1.00 88.12 101 LEU A CA 1
ATOM 833 C C . LEU A 1 101 ? 10.929 -4.943 -2.244 1.00 88.12 101 LEU A C 1
ATOM 835 O O . LEU A 1 101 ? 12.121 -5.242 -2.196 1.00 88.12 101 LEU A O 1
ATOM 839 N N . GLU A 1 102 ? 10.483 -3.728 -2.563 1.00 86.88 102 GLU A N 1
ATOM 840 C CA . GLU A 1 102 ? 11.338 -2.599 -2.950 1.00 86.88 102 GLU A CA 1
ATOM 841 C C . GLU A 1 102 ? 12.222 -2.929 -4.165 1.00 86.88 102 GLU A C 1
ATOM 843 O O . GLU A 1 102 ? 13.361 -2.488 -4.289 1.00 86.88 102 GLU A O 1
ATOM 848 N N . VAL A 1 103 ? 11.665 -3.712 -5.093 1.00 84.62 103 VAL A N 1
ATOM 849 C CA . VAL A 1 103 ? 12.295 -4.079 -6.367 1.00 84.62 103 VAL A CA 1
ATOM 850 C C . VAL A 1 103 ? 11.701 -3.218 -7.472 1.00 84.62 103 VAL A C 1
ATOM 852 O O . VAL A 1 103 ? 10.483 -3.032 -7.543 1.00 84.62 103 VAL A O 1
ATOM 855 N N . ASN A 1 104 ? 12.552 -2.710 -8.363 1.00 82.50 104 ASN A N 1
ATOM 856 C CA . ASN A 1 104 ? 12.112 -1.895 -9.489 1.00 82.50 104 ASN A CA 1
ATOM 857 C C . ASN A 1 104 ? 11.139 -2.684 -10.382 1.00 82.50 104 ASN A C 1
ATOM 859 O O . ASN A 1 104 ? 11.419 -3.808 -10.790 1.00 82.50 104 ASN A O 1
ATOM 863 N N . GLN A 1 105 ? 9.998 -2.076 -10.715 1.00 78.56 105 GLN A N 1
ATOM 864 C CA . GLN A 1 105 ? 8.981 -2.694 -11.561 1.00 78.56 105 GLN A CA 1
ATOM 865 C C . GLN A 1 105 ? 9.501 -3.023 -12.973 1.00 78.56 105 GLN A C 1
ATOM 867 O O . GLN A 1 105 ? 9.020 -3.975 -13.587 1.00 78.56 105 GLN A O 1
ATOM 872 N N . ASN A 1 106 ? 10.476 -2.273 -13.494 1.00 80.56 106 ASN A N 1
ATOM 873 C CA . ASN A 1 106 ? 11.055 -2.537 -14.816 1.00 80.56 106 ASN A CA 1
ATOM 874 C C . ASN A 1 106 ? 11.785 -3.883 -14.864 1.00 80.56 106 ASN A C 1
ATOM 876 O O . ASN A 1 106 ? 11.652 -4.605 -15.848 1.00 80.56 106 ASN A O 1
ATOM 880 N N . ASN A 1 107 ? 12.407 -4.293 -13.757 1.00 76.06 107 ASN A N 1
ATOM 881 C CA . ASN A 1 107 ? 13.057 -5.597 -13.639 1.00 76.06 107 ASN A CA 1
ATOM 882 C C . ASN A 1 107 ? 12.056 -6.744 -13.862 1.00 76.06 107 ASN A C 1
ATOM 884 O O . ASN A 1 107 ? 12.405 -7.762 -14.453 1.00 76.06 107 ASN A O 1
ATOM 888 N N . PHE A 1 108 ? 10.786 -6.547 -13.472 1.00 71.25 108 PHE A N 1
ATOM 889 C CA . PHE A 1 108 ? 9.721 -7.521 -13.726 1.00 71.25 108 PHE A CA 1
ATOM 890 C C . PHE A 1 108 ? 9.307 -7.610 -15.193 1.00 71.25 108 PHE A C 1
ATOM 892 O O . PHE A 1 108 ? 8.805 -8.646 -15.617 1.00 71.25 108 PHE A O 1
ATOM 899 N N . LYS A 1 109 ? 9.470 -6.530 -15.959 1.00 66.06 109 LYS A N 1
ATOM 900 C CA . LYS A 1 109 ? 9.090 -6.479 -17.377 1.00 66.06 109 LYS A CA 1
ATOM 901 C C . LYS A 1 109 ? 10.191 -7.002 -18.289 1.00 66.06 109 LYS A C 1
ATOM 903 O O . LYS A 1 109 ? 9.890 -7.599 -19.314 1.00 66.06 109 LYS A O 1
ATOM 908 N N . GLU A 1 110 ? 11.443 -6.766 -17.919 1.00 72.62 110 GLU A N 1
ATOM 909 C CA . GLU A 1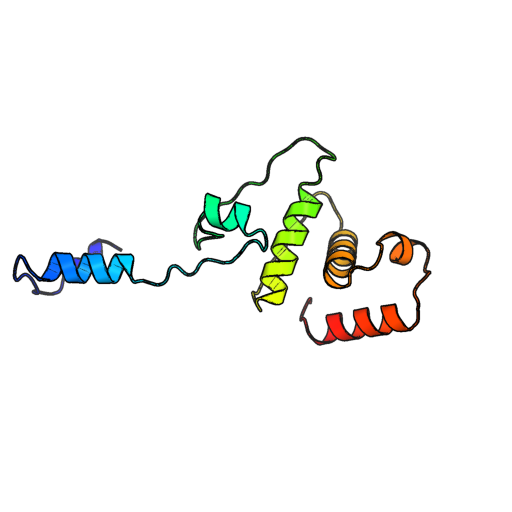 110 ? 12.614 -7.099 -18.733 1.00 72.62 110 GLU A CA 1
ATOM 910 C C . GLU A 1 110 ? 13.178 -8.498 -18.417 1.00 72.62 110 GLU A C 1
ATOM 912 O O . GLU A 1 110 ? 14.211 -8.882 -18.952 1.00 72.62 110 GLU A O 1
ATOM 917 N N . ASN A 1 111 ? 12.512 -9.277 -17.550 1.00 64.94 111 ASN A N 1
ATOM 918 C CA . ASN A 1 111 ? 12.976 -10.576 -17.036 1.00 64.94 111 ASN A CA 1
ATOM 919 C C . ASN A 1 111 ? 14.359 -10.536 -16.351 1.00 64.94 111 ASN A C 1
ATOM 921 O O . ASN A 1 111 ? 14.974 -11.578 -16.119 1.00 64.94 111 ASN A O 1
ATOM 925 N N . HIS A 1 112 ? 14.833 -9.352 -15.966 1.00 68.75 112 HIS A N 1
ATOM 926 C CA . HIS A 1 112 ? 16.076 -9.159 -15.225 1.00 68.75 112 HIS A CA 1
ATOM 927 C C . HIS A 1 112 ? 15.834 -9.318 -13.722 1.00 68.75 112 HIS A C 1
ATOM 929 O O . HIS A 1 112 ? 15.869 -8.353 -12.958 1.00 68.75 112 HIS A O 1
ATOM 935 N N . PHE A 1 113 ? 15.577 -10.547 -13.286 1.00 69.38 113 PHE A N 1
ATOM 936 C CA . PHE A 1 113 ? 15.548 -10.879 -11.866 1.00 69.38 113 PHE A CA 1
ATOM 937 C C . PHE A 1 113 ? 16.862 -11.513 -11.447 1.00 69.38 113 PHE A C 1
ATOM 939 O O . PHE A 1 113 ? 17.344 -12.447 -12.086 1.00 69.38 113 PHE A O 1
ATOM 946 N N . SER A 1 114 ? 17.405 -11.052 -10.325 1.00 74.62 114 SER A N 1
ATOM 947 C CA . SER A 1 114 ? 18.408 -11.843 -9.627 1.00 74.62 114 SER A CA 1
ATOM 948 C C . SER A 1 114 ? 17.740 -13.054 -8.964 1.00 74.62 114 SER A C 1
ATOM 950 O O . SER A 1 114 ? 16.563 -13.008 -8.590 1.00 74.62 114 SER A O 1
ATOM 952 N N . ASP A 1 115 ? 18.494 -14.127 -8.727 1.00 79.00 115 ASP A N 1
ATOM 953 C CA . ASP A 1 115 ? 18.000 -15.277 -7.953 1.00 79.00 115 ASP A CA 1
ATOM 954 C C . ASP A 1 115 ? 17.501 -14.871 -6.554 1.00 79.00 115 ASP A C 1
ATOM 956 O O . ASP A 1 115 ? 16.616 -15.506 -5.973 1.00 79.00 115 ASP A O 1
ATOM 960 N N . LEU A 1 116 ? 18.054 -13.787 -5.999 1.00 80.12 116 LEU A N 1
ATOM 961 C CA . LEU A 1 116 ? 17.619 -13.209 -4.730 1.00 80.12 116 LEU A CA 1
ATOM 962 C C . LEU A 1 116 ? 16.211 -12.609 -4.828 1.00 80.12 116 LEU A C 1
ATOM 964 O O . LEU A 1 116 ? 15.415 -12.787 -3.905 1.00 80.12 116 LEU A O 1
ATOM 968 N N . ASP A 1 117 ? 15.875 -11.946 -5.935 1.00 79.25 117 ASP A N 1
ATOM 969 C CA . ASP A 1 117 ? 14.544 -11.369 -6.147 1.00 79.25 117 ASP A CA 1
ATOM 970 C C . ASP A 1 117 ? 13.491 -12.466 -6.293 1.00 79.25 117 ASP A C 1
ATOM 972 O O . ASP A 1 117 ? 12.445 -12.408 -5.644 1.00 79.25 117 ASP A O 1
ATOM 976 N N . PHE A 1 118 ? 13.798 -13.530 -7.041 1.00 80.62 118 PHE A N 1
ATOM 977 C CA . PHE A 1 118 ? 12.921 -14.698 -7.133 1.00 80.62 118 PHE A CA 1
ATOM 978 C C . PHE A 1 118 ? 12.669 -15.347 -5.771 1.00 80.62 118 PHE A C 1
ATOM 980 O O . PHE A 1 118 ? 11.524 -15.675 -5.443 1.00 80.62 118 PHE A O 1
ATOM 987 N N . LYS A 1 119 ? 13.709 -15.492 -4.939 1.00 84.88 119 LYS A N 1
ATOM 988 C CA . LYS A 1 119 ? 13.558 -16.009 -3.569 1.00 84.88 119 LYS A CA 1
ATOM 989 C C . LYS A 1 119 ? 12.648 -15.118 -2.724 1.00 84.88 119 LYS A C 1
ATOM 991 O O . LYS A 1 119 ? 11.760 -15.639 -2.049 1.00 84.88 119 LYS A O 1
ATOM 996 N N . LYS A 1 120 ? 12.818 -13.793 -2.790 1.00 84.44 120 LYS A N 1
ATOM 997 C CA . LYS A 1 120 ? 11.970 -12.823 -2.076 1.00 84.44 120 LYS A CA 1
ATOM 998 C C . LYS A 1 120 ? 10.506 -12.903 -2.518 1.00 84.44 120 LYS A C 1
ATOM 1000 O O . LYS A 1 120 ? 9.617 -12.960 -1.671 1.00 84.44 120 LYS A O 1
ATOM 1005 N N . ILE A 1 121 ? 10.256 -12.955 -3.827 1.00 84.12 121 ILE A N 1
ATOM 1006 C CA . ILE A 1 121 ? 8.906 -13.075 -4.397 1.00 84.12 121 ILE A CA 1
ATOM 1007 C C . ILE A 1 121 ? 8.252 -14.386 -3.950 1.00 84.12 121 ILE A C 1
ATOM 1009 O O . ILE A 1 121 ? 7.132 -14.373 -3.444 1.00 84.12 121 ILE A O 1
ATOM 1013 N N . SER A 1 122 ? 8.964 -15.508 -4.079 1.00 85.44 122 SER A N 1
ATOM 1014 C CA . SER A 1 122 ? 8.469 -16.831 -3.679 1.00 85.44 122 SER A CA 1
ATOM 1015 C C . SER A 1 122 ? 8.116 -16.885 -2.191 1.00 85.44 122 SER A C 1
ATOM 1017 O O . SER A 1 122 ? 7.047 -17.370 -1.820 1.00 85.44 122 SER A O 1
ATOM 1019 N N . PHE A 1 123 ? 8.972 -16.327 -1.331 1.00 86.62 123 PHE A N 1
ATOM 1020 C CA . PHE A 1 123 ? 8.709 -16.220 0.103 1.00 86.62 123 PHE A CA 1
ATOM 1021 C C . PHE A 1 123 ? 7.443 -15.405 0.393 1.00 86.62 123 PHE A C 1
ATOM 1023 O O . PHE A 1 123 ? 6.609 -15.806 1.202 1.00 86.62 123 PHE A O 1
ATOM 1030 N N . LEU A 1 124 ? 7.269 -14.277 -0.291 1.00 85.12 124 LEU A N 1
ATOM 1031 C CA . LEU A 1 124 ? 6.136 -13.386 -0.083 1.00 85.12 124 LEU A CA 1
ATOM 1032 C C . LEU A 1 124 ? 4.808 -14.018 -0.525 1.00 85.12 124 LEU A C 1
ATOM 1034 O O . LEU A 1 124 ? 3.833 -13.951 0.218 1.00 85.12 124 LEU A O 1
ATOM 1038 N N . ILE A 1 125 ? 4.785 -14.693 -1.676 1.00 83.62 125 ILE A N 1
ATOM 1039 C CA . ILE A 1 125 ? 3.598 -15.411 -2.170 1.00 83.62 125 ILE A CA 1
ATOM 1040 C C . ILE A 1 125 ? 3.209 -16.562 -1.232 1.00 83.62 125 ILE A C 1
ATOM 1042 O O . ILE A 1 125 ? 2.027 -16.837 -1.065 1.00 83.62 125 ILE A O 1
ATOM 1046 N N . LYS A 1 126 ? 4.182 -17.225 -0.594 1.00 83.81 126 LYS A N 1
ATOM 1047 C CA . LYS A 1 126 ? 3.906 -18.305 0.368 1.00 83.81 126 LYS A CA 1
ATOM 1048 C C . LYS A 1 126 ? 3.336 -17.802 1.693 1.00 83.81 126 LYS A C 1
ATOM 1050 O O . LYS A 1 126 ? 2.475 -18.460 2.265 1.00 83.81 126 LYS A O 1
ATOM 1055 N N . ASN A 1 127 ? 3.830 -16.672 2.197 1.00 83.19 127 ASN A N 1
ATOM 1056 C CA . ASN A 1 127 ? 3.451 -16.169 3.523 1.00 83.19 127 ASN A CA 1
ATOM 1057 C C . ASN A 1 127 ? 2.177 -15.326 3.523 1.00 83.19 127 ASN A C 1
ATOM 1059 O O . ASN A 1 127 ? 1.518 -15.204 4.554 1.00 83.19 127 ASN A O 1
ATOM 1063 N N . TYR A 1 128 ? 1.831 -14.739 2.382 1.00 78.00 128 TYR A N 1
ATOM 1064 C CA . TYR A 1 128 ? 0.618 -13.956 2.228 1.00 78.00 128 TYR A CA 1
ATOM 1065 C C . TYR A 1 128 ? -0.301 -14.654 1.241 1.00 78.00 128 TYR A C 1
ATOM 1067 O O . TYR A 1 128 ? 0.049 -14.867 0.082 1.00 78.00 128 TYR A O 1
ATOM 1075 N N . ASN A 1 129 ? -1.509 -14.976 1.698 1.00 70.56 129 ASN A N 1
ATOM 1076 C CA . ASN A 1 129 ? -2.514 -15.613 0.863 1.00 70.56 129 ASN A CA 1
ATOM 1077 C C . ASN A 1 129 ? -3.134 -14.570 -0.084 1.00 70.56 129 ASN A C 1
ATOM 1079 O O . ASN A 1 129 ? -4.172 -13.979 0.213 1.00 70.56 129 ASN A O 1
ATOM 1083 N N . PHE A 1 130 ? -2.439 -14.280 -1.188 1.00 69.44 130 PHE A N 1
ATOM 1084 C CA . PHE A 1 130 ? -2.891 -13.340 -2.222 1.00 69.44 130 PHE A CA 1
ATOM 1085 C C . PHE A 1 130 ? -4.020 -13.901 -3.103 1.00 69.44 130 PHE A C 1
ATOM 1087 O O . PHE A 1 130 ? -4.632 -13.128 -3.846 1.00 69.44 130 PHE A O 1
ATOM 1094 N N . PHE A 1 131 ? -4.288 -15.210 -3.015 1.00 57.03 131 PHE A N 1
ATOM 1095 C CA . PHE A 1 131 ? -5.310 -15.939 -3.768 1.00 57.03 131 PHE A CA 1
ATOM 1096 C C . PHE A 1 131 ? -6.297 -16.640 -2.836 1.00 57.03 131 PHE A C 1
ATOM 1098 O O . PHE A 1 131 ? -5.845 -17.241 -1.833 1.00 57.03 131 PHE A O 1
#

Sequence (131 aa):
FLQNFKKNNVFNKKQNYKDLLFKFFTQKENFFNTGYKTLDNLINGLQKGNLIIIAGRP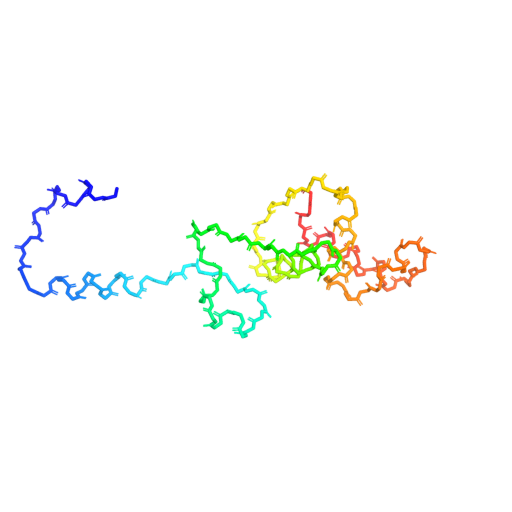SIGKTSFSLNLIKNLILSNKKIIIYTLEMTRIQIFLRLISIILEVNQNNFKENHFSDLDFKKISFLIKNYNFF

pLDDT: mean 81.1, std 15.49, range [37.31, 96.12]

Organism: NCBI:txid428564

Foldseek 3Di:
DVVVPPPDPDPPDPPVVVVVVVVVVPPPFPFAAQPDPVVCVVPVHHGPPDDDDQDDDPPPCSLVSVLSSVLRCVVVVHDDDDDDDPDDPVVSVLSSLCNNVVPDSVCVVVVVDDPVSVVSSVVVCVVGVPD

InterPro domains:
  IPR007694 DNA helicase, DnaB-like, C-terminal [PF03796] (33-124)
  IPR007694 DNA helicase, DnaB-like, C-terminal [PS51199] (25-131)
  IPR027417 P-loop containing nucleoside triphosphate hydrolase [G3DSA:3.40.50.300] (17-129)
  IPR027417 P-loop containing nucleoside triphosphate hydrolase [SSF52540] (27-100)

Radius of gyration: 21.75 Å; chains: 1; bounding box: 54×33×58 Å

Secondary structure (DSSP, 8-state):
-GGGGTTS----TTHHHHHHHHHHHSS---EE--S-HHHHHHHTSEETT--------TTS-HHHHHHHHHHHHHHTT-------SSS-HHHHHHHHHHHHHT--HHHHHTT---HHHHHHHHHHHHHS---